Protein AF-A0A9W6DA13-F1 (afdb_monomer_lite)

Foldseek 3Di:
DVLLVVLVVLLVQLVVLLVCLVVVLVVVLVPDPDDCSVLVNVLSVQLSVLSNVLSVVSNVLSVCSVVVVDDPVRSVVVNVVSVVVSVVSNVVSCVVSVD

Radius of gyration: 16.05 Å; chains: 1; bounding box: 41×16×45 Å

Organism: NCBI:txid2886038

Sequence (99 aa):
MIKILFSILIIFLGILIVAISIFSKDTNIDRCWNENKDIYKKYIKYQTLSDVLSGILFVIIGFMYLFNILSGENVGLISTVLVLANRIVELIISNKYKM

pLDDT: mean 85.66, std 11.5, range [51.5, 96.12]

Secondary structure (DSSP, 8-state):
-HHHHHHHHHHHHHHHHHHHHHHHHHHHHTT--SS-HHHHHHHHHHHHHHHHHHHHHHHHHHHHHHTTSS-HHHHHHHHHHHHHHH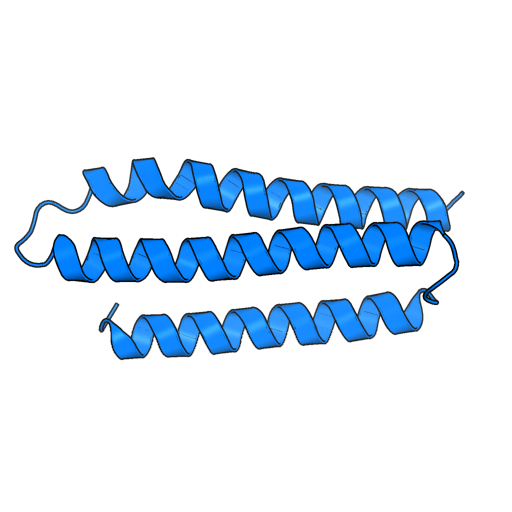HHHHHHHHHHHT-

Structure (mmCIF, N/CA/C/O backbone):
data_AF-A0A9W6DA13-F1
#
_entry.id   AF-A0A9W6DA13-F1
#
loop_
_atom_site.group_PDB
_atom_site.id
_atom_site.type_symbol
_atom_site.label_atom_id
_atom_site.label_alt_id
_atom_site.label_comp_id
_atom_site.label_asym_id
_atom_site.label_entity_id
_atom_site.label_seq_id
_atom_site.pdbx_PDB_ins_code
_atom_site.Cartn_x
_atom_site.Cartn_y
_atom_site.Cartn_z
_atom_site.occupancy
_atom_site.B_iso_or_equiv
_atom_site.auth_seq_id
_atom_site.auth_comp_id
_atom_site.auth_asym_id
_atom_site.auth_atom_id
_atom_site.pdbx_PDB_model_num
ATOM 1 N N . MET A 1 1 ? -11.906 -2.160 23.398 1.00 74.56 1 MET A N 1
ATOM 2 C CA . MET A 1 1 ? -10.519 -2.666 23.248 1.00 74.56 1 MET A CA 1
ATOM 3 C C . MET A 1 1 ? -10.257 -3.283 21.878 1.00 74.56 1 MET A C 1
ATOM 5 O O . MET A 1 1 ? -9.384 -2.778 21.190 1.00 74.56 1 MET A O 1
ATOM 9 N N . ILE A 1 2 ? -11.024 -4.291 21.441 1.00 82.62 2 ILE A N 1
ATOM 10 C CA . ILE A 1 2 ? -10.811 -5.003 20.157 1.00 82.62 2 ILE A CA 1
ATOM 11 C C . ILE A 1 2 ? -10.753 -4.054 18.949 1.00 82.62 2 ILE A C 1
ATOM 13 O O . ILE A 1 2 ? -9.833 -4.131 18.146 1.00 82.62 2 ILE A O 1
ATOM 17 N N . LYS A 1 3 ? -11.682 -3.095 18.874 1.00 82.81 3 LYS A N 1
ATOM 18 C CA . LYS A 1 3 ? -11.726 -2.071 17.820 1.00 82.81 3 LYS A CA 1
ATOM 19 C C . LYS A 1 3 ? -10.418 -1.286 17.670 1.00 82.81 3 LYS A C 1
ATOM 21 O O . LYS A 1 3 ? -9.907 -1.140 16.570 1.00 82.81 3 LYS A O 1
ATOM 26 N N . ILE A 1 4 ? -9.875 -0.807 18.789 1.00 87.44 4 ILE A N 1
ATOM 27 C CA . ILE A 1 4 ? -8.629 -0.031 18.811 1.00 87.44 4 ILE A CA 1
ATOM 28 C C . ILE A 1 4 ? -7.467 -0.908 18.337 1.00 87.44 4 ILE A C 1
ATOM 30 O O . ILE A 1 4 ? -6.655 -0.461 17.536 1.00 87.44 4 ILE A O 1
ATOM 34 N N . LEU A 1 5 ? -7.432 -2.169 18.775 1.00 90.56 5 LEU A N 1
ATOM 35 C CA . LEU A 1 5 ? -6.403 -3.126 18.376 1.00 90.56 5 LEU A CA 1
ATOM 36 C C . LEU A 1 5 ? -6.429 -3.391 16.860 1.00 90.56 5 LEU A C 1
ATOM 38 O O . LEU A 1 5 ? -5.389 -3.329 16.211 1.00 90.56 5 LEU A O 1
ATOM 42 N N . PHE A 1 6 ? -7.619 -3.601 16.286 1.00 88.12 6 PHE A N 1
ATOM 43 C CA . PHE A 1 6 ? -7.799 -3.764 14.840 1.00 88.12 6 PHE A CA 1
ATOM 44 C C . PHE A 1 6 ? -7.420 -2.504 14.055 1.00 88.12 6 PHE A C 1
ATOM 46 O O . PHE A 1 6 ? -6.715 -2.608 13.056 1.00 88.12 6 PHE A O 1
ATOM 53 N N . SER A 1 7 ? -7.825 -1.313 14.512 1.00 90.06 7 SER A N 1
ATOM 54 C CA . SER A 1 7 ? -7.406 -0.047 13.894 1.00 90.06 7 SER A CA 1
ATOM 55 C C . SER A 1 7 ? -5.888 0.100 13.874 1.00 90.06 7 SER A C 1
ATOM 57 O O . SER A 1 7 ? -5.324 0.414 12.831 1.00 90.06 7 SER A O 1
ATOM 59 N N . ILE A 1 8 ? -5.223 -0.144 15.007 1.00 93.00 8 ILE A N 1
ATOM 60 C CA . ILE A 1 8 ? -3.762 -0.047 15.112 1.00 93.00 8 ILE A CA 1
ATOM 61 C C . ILE A 1 8 ? -3.095 -1.045 14.168 1.00 93.00 8 ILE A C 1
ATOM 63 O O . ILE A 1 8 ? -2.148 -0.677 13.480 1.00 93.00 8 ILE A O 1
ATOM 67 N N . LEU A 1 9 ? -3.606 -2.276 14.089 1.00 93.06 9 LEU A N 1
ATOM 68 C CA . LEU A 1 9 ? -3.076 -3.298 13.191 1.00 93.06 9 LEU A CA 1
ATOM 69 C C . LEU A 1 9 ? -3.180 -2.870 11.722 1.00 93.06 9 LEU A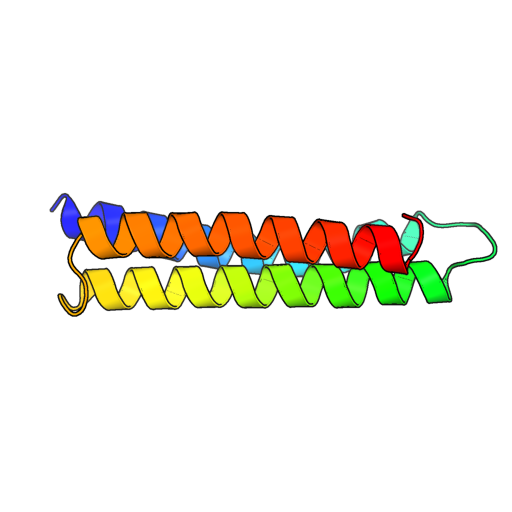 C 1
ATOM 71 O O . LEU A 1 9 ? -2.203 -2.992 10.990 1.00 93.06 9 LEU A O 1
ATOM 75 N N . ILE A 1 10 ? -4.320 -2.316 11.304 1.00 92.50 10 ILE A N 1
ATOM 76 C CA . ILE A 1 10 ? -4.529 -1.820 9.934 1.00 92.50 10 ILE A CA 1
ATOM 77 C C . ILE A 1 10 ? -3.594 -0.645 9.621 1.00 92.50 10 ILE A C 1
ATOM 79 O O . ILE A 1 10 ? -2.956 -0.628 8.569 1.00 92.50 10 ILE A O 1
ATOM 83 N N . ILE A 1 11 ? -3.476 0.316 10.542 1.00 94.62 11 ILE A N 1
ATOM 84 C CA . ILE A 1 11 ? -2.569 1.463 10.391 1.00 94.62 11 ILE A CA 1
ATOM 85 C C . ILE A 1 11 ? -1.124 0.976 10.274 1.00 94.62 11 ILE A C 1
ATOM 87 O O . ILE A 1 11 ? -0.397 1.404 9.379 1.00 94.62 11 ILE A O 1
ATOM 91 N N . PHE A 1 12 ? -0.716 0.056 11.148 1.00 94.56 12 PHE A N 1
ATOM 92 C CA . PHE A 1 12 ? 0.621 -0.519 11.131 1.00 94.56 12 PHE A CA 1
ATOM 93 C C . PHE A 1 12 ? 0.904 -1.247 9.814 1.00 94.56 12 PHE A C 1
ATOM 95 O O . PHE A 1 12 ? 1.966 -1.048 9.230 1.00 94.56 12 PHE A O 1
ATOM 102 N N . LEU A 1 13 ? -0.059 -2.021 9.305 1.00 92.56 13 LEU A N 1
ATOM 103 C CA . LEU A 1 13 ? 0.058 -2.700 8.015 1.00 92.56 13 LEU A CA 1
ATOM 104 C C . LEU A 1 13 ? 0.253 -1.696 6.869 1.00 92.56 13 LEU A C 1
ATOM 106 O O . LEU A 1 13 ? 1.133 -1.881 6.032 1.00 92.56 13 LEU A O 1
ATOM 110 N N . GLY A 1 14 ? -0.520 -0.606 6.862 1.00 92.81 14 GLY A N 1
ATOM 111 C CA . GLY A 1 14 ? -0.387 0.461 5.870 1.00 92.81 14 GLY A CA 1
ATOM 112 C C . GLY A 1 14 ? 0.984 1.143 5.913 1.00 92.81 14 GLY A C 1
ATOM 113 O O . GLY A 1 14 ? 1.622 1.310 4.874 1.00 92.81 14 GLY A O 1
ATOM 114 N N . ILE A 1 15 ? 1.488 1.459 7.111 1.00 94.69 15 ILE A N 1
ATOM 115 C CA . ILE A 1 15 ? 2.837 2.022 7.304 1.00 94.69 15 ILE A CA 1
ATOM 116 C C . ILE A 1 15 ? 3.914 1.045 6.815 1.00 94.69 15 ILE A C 1
ATOM 118 O O . ILE A 1 15 ? 4.858 1.453 6.137 1.00 94.69 15 ILE A O 1
ATOM 122 N N . LEU A 1 16 ? 3.765 -0.243 7.126 1.00 93.69 16 LEU A N 1
ATOM 123 C CA . LEU A 1 16 ? 4.703 -1.286 6.726 1.00 93.69 16 LEU A CA 1
ATOM 124 C C . LEU A 1 16 ? 4.771 -1.433 5.198 1.00 93.69 16 LEU A C 1
ATOM 126 O O . LEU A 1 16 ? 5.869 -1.514 4.650 1.00 93.69 16 LEU A O 1
ATOM 130 N N . ILE A 1 17 ? 3.628 -1.387 4.503 1.00 91.44 17 ILE A N 1
ATOM 131 C CA . ILE A 1 17 ? 3.574 -1.393 3.031 1.00 91.44 17 ILE A CA 1
ATOM 132 C C . ILE A 1 17 ? 4.347 -0.199 2.464 1.00 91.44 17 ILE A C 1
ATOM 134 O O . ILE A 1 17 ? 5.194 -0.383 1.588 1.00 91.44 17 ILE A O 1
ATOM 138 N N . VAL A 1 18 ? 4.115 1.014 2.979 1.00 91.75 18 VAL A N 1
ATOM 139 C CA . VAL A 1 18 ? 4.830 2.218 2.519 1.00 91.75 18 VAL A CA 1
ATOM 140 C C . VAL A 1 18 ? 6.336 2.077 2.743 1.00 91.75 18 VAL A C 1
ATOM 142 O O . VAL A 1 18 ? 7.118 2.331 1.826 1.00 91.75 18 VAL A O 1
ATOM 145 N N . ALA A 1 19 ? 6.750 1.625 3.930 1.00 89.81 19 ALA A N 1
ATOM 146 C CA . ALA A 1 19 ? 8.158 1.441 4.262 1.00 89.81 19 ALA A CA 1
ATOM 147 C C . ALA A 1 19 ? 8.830 0.431 3.318 1.00 89.81 19 ALA A C 1
ATOM 149 O O . ALA A 1 19 ? 9.832 0.758 2.680 1.00 89.81 19 ALA A O 1
ATOM 150 N N . ILE A 1 20 ? 8.256 -0.766 3.160 1.00 88.12 20 ILE A N 1
ATOM 151 C CA . ILE A 1 20 ? 8.804 -1.812 2.282 1.00 88.12 20 ILE A CA 1
ATOM 152 C C . ILE A 1 20 ? 8.877 -1.328 0.832 1.00 88.12 20 ILE A C 1
ATOM 154 O O . ILE A 1 20 ? 9.886 -1.550 0.163 1.00 88.12 20 ILE A O 1
ATOM 158 N N . SER A 1 21 ? 7.852 -0.629 0.347 1.00 86.25 21 SER A N 1
ATOM 159 C CA . SER A 1 21 ? 7.803 -0.130 -1.034 1.00 86.25 21 SER A CA 1
ATOM 160 C C . SER A 1 21 ? 8.928 0.862 -1.332 1.00 86.25 21 SER A C 1
ATOM 162 O O . SER A 1 21 ? 9.510 0.842 -2.416 1.00 86.25 21 SER A O 1
ATOM 164 N N . ILE A 1 22 ? 9.270 1.715 -0.362 1.00 84.81 22 ILE A N 1
ATOM 165 C CA . ILE A 1 22 ? 10.356 2.690 -0.497 1.00 84.81 22 ILE A CA 1
ATOM 166 C C . ILE A 1 22 ? 11.723 1.999 -0.398 1.00 84.81 22 ILE A C 1
ATOM 168 O O . ILE A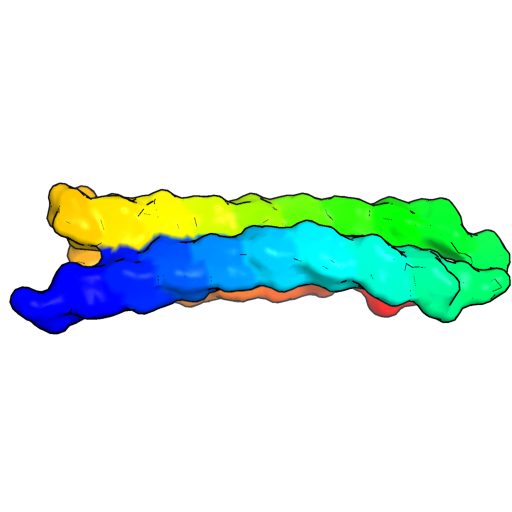 1 22 ? 12.572 2.228 -1.255 1.00 84.81 22 ILE A O 1
ATOM 172 N N . PHE A 1 23 ? 11.934 1.127 0.593 1.00 80.94 23 PHE A N 1
ATOM 173 C CA . PHE A 1 23 ? 13.227 0.455 0.800 1.00 80.94 23 PHE A CA 1
ATOM 174 C C . PHE A 1 23 ? 13.561 -0.590 -0.281 1.00 80.94 23 PHE A C 1
ATOM 176 O O . PHE A 1 23 ? 14.725 -0.777 -0.639 1.00 80.94 23 PHE A O 1
ATOM 183 N N . SER A 1 24 ? 12.556 -1.269 -0.839 1.00 71.69 24 SER A N 1
ATOM 184 C CA . SER A 1 24 ? 12.748 -2.265 -1.908 1.00 71.69 24 SER A CA 1
ATOM 185 C C . SER A 1 24 ? 13.111 -1.649 -3.264 1.00 71.69 24 SER A C 1
ATOM 187 O O . SER A 1 24 ? 13.691 -2.323 -4.117 1.00 71.69 24 SER A O 1
ATOM 189 N N . LYS A 1 25 ? 12.820 -0.359 -3.467 1.00 67.25 25 LYS A N 1
ATOM 190 C CA . LYS A 1 25 ? 13.142 0.365 -4.700 1.00 67.25 25 LYS A CA 1
ATOM 191 C C . LYS A 1 25 ? 14.649 0.441 -4.954 1.00 67.25 25 LYS A C 1
ATOM 193 O O . LYS A 1 25 ? 15.072 0.213 -6.084 1.00 67.25 25 LYS A O 1
ATOM 198 N N . ASP A 1 26 ? 15.443 0.734 -3.927 1.00 59.12 26 ASP A N 1
ATOM 199 C CA . ASP A 1 26 ? 16.890 0.930 -4.086 1.00 59.12 26 ASP A CA 1
ATOM 200 C C . ASP A 1 26 ? 17.625 -0.400 -4.299 1.00 59.12 26 ASP A C 1
ATOM 202 O O . ASP A 1 26 ? 18.483 -0.512 -5.169 1.00 59.12 26 ASP A O 1
ATOM 206 N N . THR A 1 27 ? 17.212 -1.459 -3.601 1.00 59.62 27 THR A N 1
ATOM 207 C CA . THR A 1 27 ? 17.867 -2.776 -3.699 1.00 59.62 27 THR A CA 1
ATOM 208 C C . THR A 1 27 ? 17.623 -3.495 -5.028 1.00 59.62 27 THR A C 1
ATOM 210 O O . THR A 1 27 ? 18.485 -4.246 -5.491 1.00 59.62 27 THR A O 1
ATOM 213 N N . ASN A 1 28 ? 16.470 -3.276 -5.665 1.00 58.31 28 ASN A N 1
ATOM 214 C CA . ASN A 1 28 ? 16.117 -3.960 -6.909 1.00 58.31 28 ASN A CA 1
ATOM 215 C C . ASN A 1 28 ? 16.730 -3.312 -8.157 1.00 58.31 28 ASN A C 1
ATOM 217 O O . ASN A 1 28 ? 17.007 -4.032 -9.116 1.00 58.31 28 ASN A O 1
ATOM 221 N N . ILE A 1 29 ? 16.968 -1.995 -8.158 1.00 58.91 29 ILE A N 1
ATOM 222 C CA . ILE A 1 29 ? 17.547 -1.269 -9.305 1.00 58.91 29 ILE A CA 1
ATOM 223 C C . ILE A 1 29 ? 19.021 -1.644 -9.520 1.00 58.91 29 ILE A C 1
ATOM 225 O O . ILE A 1 29 ? 19.451 -1.774 -10.668 1.00 58.91 29 ILE A O 1
ATOM 229 N N . ASP A 1 30 ? 19.771 -1.875 -8.442 1.00 56.47 30 ASP A N 1
ATOM 230 C CA . ASP A 1 30 ? 21.209 -2.167 -8.511 1.00 56.47 30 ASP A CA 1
ATOM 231 C C . ASP A 1 30 ? 21.527 -3.592 -8.989 1.00 56.47 30 ASP A C 1
ATOM 233 O O . ASP A 1 30 ? 22.618 -3.850 -9.494 1.00 56.47 30 ASP A O 1
ATOM 237 N N . ARG A 1 31 ? 20.563 -4.520 -8.907 1.00 56.84 31 ARG A N 1
ATOM 238 C CA . ARG A 1 31 ? 20.727 -5.909 -9.375 1.00 56.84 31 ARG A CA 1
ATOM 239 C C . ARG A 1 31 ? 20.499 -6.103 -10.878 1.00 56.84 31 ARG A C 1
ATOM 241 O O . ARG A 1 31 ? 20.808 -7.172 -11.400 1.00 56.84 31 ARG A O 1
ATOM 248 N N . CYS A 1 32 ? 19.969 -5.109 -11.590 1.00 56.38 32 CYS A N 1
ATOM 249 C CA . CYS A 1 32 ? 19.617 -5.249 -13.003 1.00 56.38 32 CYS A CA 1
ATOM 250 C C . CYS A 1 32 ? 20.779 -4.783 -13.905 1.00 56.38 32 CYS A C 1
ATOM 252 O O . CYS A 1 32 ? 20.906 -3.596 -14.207 1.00 56.38 32 CYS A O 1
ATOM 254 N N . TRP A 1 33 ? 21.644 -5.722 -14.315 1.00 51.50 33 TRP A N 1
ATOM 255 C CA . TRP A 1 33 ? 22.890 -5.451 -15.061 1.00 51.50 33 TRP A CA 1
ATOM 256 C C . TRP A 1 33 ? 22.698 -5.270 -16.589 1.00 51.50 33 TRP A C 1
ATOM 258 O O . TRP A 1 33 ? 23.609 -4.797 -17.253 1.00 51.50 33 TRP A O 1
ATOM 268 N N . ASN A 1 34 ? 21.532 -5.575 -17.178 1.00 54.62 34 ASN A N 1
ATOM 269 C CA . ASN A 1 34 ? 21.367 -5.623 -18.647 1.00 54.62 34 ASN A CA 1
ATOM 270 C C . ASN A 1 34 ? 20.428 -4.562 -19.259 1.00 54.62 34 ASN A C 1
ATOM 272 O O . ASN A 1 34 ? 19.567 -4.006 -18.578 1.00 54.62 34 ASN A O 1
ATOM 276 N N . GLU A 1 35 ? 20.631 -4.337 -20.567 1.00 56.41 35 GLU A N 1
ATOM 277 C CA . GLU A 1 35 ? 20.183 -3.320 -21.555 1.00 56.41 35 GLU A CA 1
ATOM 278 C C . GLU A 1 35 ? 18.823 -2.593 -21.403 1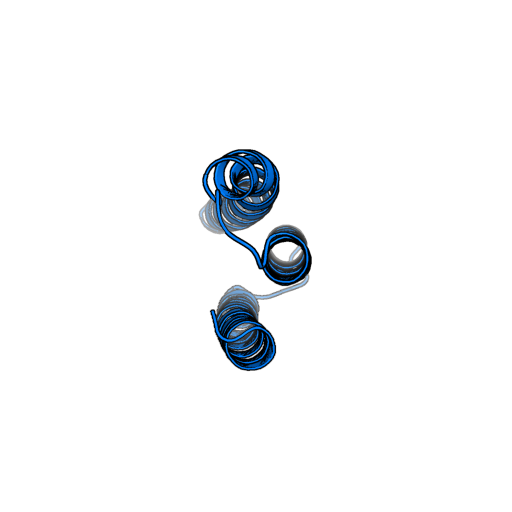.00 56.41 35 GLU A C 1
ATOM 280 O O . GLU A 1 35 ? 18.588 -1.614 -22.104 1.00 56.41 35 GLU A O 1
ATOM 285 N N . ASN A 1 36 ? 17.942 -2.963 -20.471 1.00 67.31 36 ASN A N 1
ATOM 286 C CA . ASN A 1 36 ? 16.612 -2.362 -20.277 1.00 67.31 36 ASN A CA 1
ATOM 287 C C . ASN A 1 36 ? 16.441 -1.639 -18.930 1.00 67.31 36 ASN A C 1
ATOM 289 O O . ASN A 1 36 ? 15.339 -1.567 -18.374 1.00 67.31 36 ASN A O 1
ATOM 293 N N . LYS A 1 37 ? 17.527 -1.060 -18.406 1.00 75.50 37 LYS A N 1
ATOM 294 C CA . LYS A 1 37 ? 17.548 -0.358 -17.111 1.00 75.50 37 LYS A CA 1
ATOM 295 C C . LYS A 1 37 ? 16.488 0.747 -17.007 1.00 75.50 37 LYS A C 1
ATOM 297 O O . LYS A 1 37 ? 15.874 0.902 -15.955 1.00 75.50 37 LYS A O 1
ATOM 302 N N . ASP A 1 38 ? 16.203 1.462 -18.096 1.00 80.06 38 ASP A N 1
ATOM 303 C CA . ASP A 1 38 ? 15.190 2.527 -18.112 1.00 80.06 38 ASP A CA 1
ATOM 304 C C . ASP A 1 38 ? 13.749 2.007 -18.047 1.00 80.06 38 ASP A C 1
ATOM 306 O O . ASP A 1 38 ? 12.903 2.596 -17.366 1.00 80.06 38 ASP A O 1
ATOM 310 N N . ILE A 1 39 ? 13.457 0.898 -18.731 1.00 80.56 39 ILE A N 1
ATOM 311 C CA . ILE A 1 39 ? 12.138 0.245 -18.713 1.00 80.56 39 ILE A CA 1
ATOM 312 C C . ILE A 1 39 ? 11.886 -0.334 -17.320 1.00 80.56 39 ILE A C 1
ATOM 314 O O . ILE A 1 39 ? 10.837 -0.079 -16.728 1.00 80.56 39 ILE A O 1
ATOM 318 N N . TYR A 1 40 ? 12.881 -1.014 -16.754 1.00 81.25 40 TYR A N 1
ATOM 319 C CA . TYR A 1 40 ? 12.808 -1.577 -15.411 1.00 81.25 40 TYR A CA 1
ATOM 320 C C . TYR A 1 40 ? 12.700 -0.500 -14.321 1.00 81.25 40 TYR A C 1
ATOM 322 O O . TYR A 1 40 ? 11.877 -0.604 -13.414 1.00 81.25 40 TYR A O 1
ATOM 330 N N . LYS A 1 41 ? 13.443 0.607 -14.443 1.00 82.75 41 LYS A N 1
ATOM 331 C CA . LYS A 1 41 ? 13.325 1.751 -13.526 1.00 82.75 41 LYS A CA 1
ATOM 332 C C . LYS A 1 41 ? 11.933 2.381 -13.578 1.00 82.75 41 LYS A C 1
ATOM 334 O O . LYS A 1 41 ? 11.414 2.791 -12.540 1.00 82.75 41 LYS A O 1
ATOM 339 N N . LYS A 1 42 ? 11.317 2.460 -14.765 1.00 85.50 42 LYS A N 1
ATOM 340 C CA . LYS A 1 42 ? 9.920 2.898 -14.909 1.00 85.50 42 LYS A CA 1
ATOM 341 C C . LYS A 1 42 ? 8.963 1.898 -14.260 1.00 85.50 42 LYS A C 1
ATOM 343 O O . LYS A 1 42 ? 8.133 2.340 -13.474 1.00 85.50 42 LYS A O 1
ATOM 348 N N . TYR A 1 43 ? 9.114 0.600 -14.527 1.00 86.62 43 TYR A N 1
ATOM 349 C CA . TYR A 1 43 ? 8.324 -0.466 -13.900 1.00 86.62 43 TYR A CA 1
ATOM 350 C C . TYR A 1 43 ? 8.338 -0.355 -12.370 1.00 86.62 43 TYR A C 1
ATOM 352 O O . TYR A 1 43 ? 7.286 -0.136 -11.772 1.00 86.62 43 TYR A O 1
ATOM 360 N N . ILE A 1 44 ? 9.528 -0.371 -11.754 1.00 85.75 44 ILE A N 1
ATOM 361 C CA . ILE A 1 44 ? 9.680 -0.239 -10.298 1.00 85.75 44 ILE A CA 1
ATOM 362 C C . ILE A 1 44 ? 9.046 1.062 -9.817 1.00 85.75 44 ILE A C 1
ATOM 364 O O . ILE A 1 44 ? 8.296 1.053 -8.852 1.00 85.75 44 ILE A O 1
ATOM 368 N N . LYS A 1 45 ? 9.293 2.193 -10.492 1.00 88.19 45 LYS A N 1
ATOM 369 C CA . LYS A 1 45 ? 8.726 3.481 -10.073 1.00 88.19 45 LYS A CA 1
ATOM 370 C C . LYS A 1 45 ? 7.196 3.451 -10.020 1.00 88.19 45 LYS A C 1
ATOM 372 O O . LYS A 1 45 ? 6.633 3.975 -9.062 1.00 88.19 45 LYS A O 1
ATOM 377 N N . TYR A 1 46 ? 6.534 2.896 -11.035 1.00 89.31 46 TYR A N 1
ATOM 378 C CA . TYR A 1 46 ? 5.071 2.822 -11.064 1.00 89.31 46 TYR A CA 1
ATOM 379 C C . TYR A 1 46 ? 4.527 1.805 -10.062 1.00 89.31 46 TYR A C 1
ATOM 381 O O . TYR A 1 46 ? 3.536 2.106 -9.400 1.00 89.31 46 TYR A O 1
ATOM 389 N N . GLN A 1 47 ? 5.198 0.663 -9.900 1.00 88.44 47 GLN A N 1
ATOM 390 C CA . GLN A 1 47 ? 4.819 -0.346 -8.915 1.00 88.44 47 GLN A CA 1
ATOM 391 C C . GLN A 1 47 ? 4.939 0.207 -7.489 1.00 88.44 47 GLN A C 1
ATOM 393 O O . GLN A 1 47 ? 3.956 0.239 -6.758 1.00 88.44 47 GLN A O 1
ATOM 398 N N . THR A 1 48 ? 6.095 0.782 -7.140 1.00 90.12 48 THR A N 1
ATOM 399 C CA . THR A 1 48 ? 6.314 1.453 -5.851 1.00 90.12 48 THR A CA 1
ATOM 400 C C . THR A 1 48 ? 5.282 2.551 -5.608 1.00 90.12 48 THR A C 1
ATOM 402 O O . THR A 1 48 ? 4.802 2.695 -4.490 1.00 90.12 48 THR A O 1
ATOM 405 N N . LEU A 1 49 ? 4.928 3.341 -6.628 1.00 91.00 49 LEU A N 1
ATOM 406 C CA . LEU A 1 49 ? 3.907 4.379 -6.477 1.00 91.00 49 LEU A CA 1
ATOM 407 C C . LEU A 1 49 ? 2.533 3.778 -6.146 1.00 91.00 49 LEU A C 1
ATOM 409 O O . LEU A 1 49 ? 1.852 4.304 -5.268 1.00 91.00 49 LEU A O 1
ATOM 413 N N . SER A 1 50 ? 2.145 2.691 -6.820 1.00 91.25 50 SER A N 1
ATOM 414 C CA . SER A 1 50 ? 0.901 1.966 -6.534 1.00 91.25 50 SER A CA 1
ATOM 415 C C . SER A 1 50 ? 0.883 1.440 -5.101 1.00 91.25 50 SER A C 1
ATOM 417 O O . SER A 1 50 ? -0.066 1.694 -4.359 1.00 91.25 50 SER A O 1
ATOM 419 N N . ASP A 1 51 ? 1.963 0.785 -4.680 1.00 91.38 51 ASP A N 1
ATOM 420 C CA . ASP A 1 51 ? 2.051 0.187 -3.351 1.00 91.38 51 ASP A CA 1
ATOM 421 C C . ASP A 1 51 ? 2.064 1.256 -2.246 1.00 91.38 51 ASP A C 1
ATOM 423 O O . ASP A 1 51 ? 1.375 1.112 -1.235 1.00 91.38 51 ASP A O 1
ATOM 427 N N . VAL A 1 52 ? 2.748 2.387 -2.458 1.00 92.81 52 VAL A N 1
ATOM 428 C CA . VAL A 1 52 ? 2.715 3.532 -1.531 1.00 92.81 52 VAL A CA 1
ATOM 429 C C . VAL A 1 52 ? 1.305 4.112 -1.416 1.00 92.81 52 VAL A C 1
ATOM 431 O O . VAL A 1 52 ? 0.845 4.366 -0.302 1.00 92.81 52 VAL A O 1
ATOM 434 N N . LEU A 1 53 ? 0.597 4.303 -2.533 1.00 93.62 53 LEU A N 1
ATOM 435 C CA . LEU A 1 53 ? -0.788 4.785 -2.513 1.00 93.62 53 LEU A CA 1
ATOM 436 C C . LEU A 1 53 ? -1.708 3.811 -1.767 1.00 93.62 53 LEU A C 1
ATOM 438 O O . LEU A 1 53 ? -2.503 4.240 -0.932 1.00 93.62 53 LEU A O 1
ATOM 442 N N . SER A 1 54 ? -1.559 2.510 -2.016 1.00 93.38 54 SER A N 1
ATOM 443 C CA . SER A 1 54 ? -2.292 1.454 -1.314 1.00 93.38 54 SER A CA 1
ATOM 444 C C . SER A 1 54 ? -2.025 1.487 0.197 1.00 93.38 54 SER A C 1
ATOM 446 O O . SER A 1 54 ? -2.959 1.518 1.001 1.00 93.38 54 SER A O 1
ATOM 448 N N . GLY A 1 55 ? -0.757 1.591 0.604 1.00 94.25 55 GLY A N 1
ATOM 449 C CA . GLY A 1 55 ? -0.370 1.698 2.011 1.00 94.25 55 GLY A CA 1
ATOM 450 C C . GLY A 1 55 ? -0.946 2.940 2.702 1.00 94.25 55 GLY A C 1
ATOM 451 O O . GLY A 1 55 ? -1.480 2.837 3.808 1.00 94.25 55 GLY A O 1
ATOM 452 N N . ILE A 1 56 ? -0.931 4.101 2.036 1.00 95.00 56 ILE A N 1
ATOM 453 C CA . ILE A 1 56 ? -1.560 5.332 2.547 1.00 95.00 56 ILE A CA 1
ATOM 454 C C . ILE A 1 56 ? -3.071 5.142 2.724 1.00 95.00 56 ILE A C 1
ATOM 456 O O . ILE A 1 56 ? -3.625 5.540 3.750 1.00 95.00 56 ILE A O 1
ATOM 460 N N . LEU A 1 57 ? -3.745 4.509 1.763 1.00 95.62 57 LEU A N 1
ATOM 461 C CA . LEU A 1 57 ? -5.182 4.248 1.857 1.00 95.62 57 LEU A CA 1
ATOM 462 C C . LEU A 1 57 ? -5.511 3.316 3.028 1.00 95.62 57 LEU A C 1
ATOM 464 O O . LEU A 1 57 ? -6.466 3.584 3.756 1.00 95.62 57 LEU A O 1
ATOM 468 N N . PHE A 1 58 ? -4.691 2.297 3.289 1.00 94.38 58 PHE A N 1
ATOM 469 C CA . PHE A 1 58 ? -4.824 1.462 4.486 1.00 94.38 58 PHE A CA 1
ATOM 470 C C . PHE A 1 58 ? -4.705 2.268 5.784 1.00 94.38 58 PHE A C 1
ATOM 472 O O . PHE A 1 58 ? -5.520 2.091 6.691 1.00 94.38 58 PHE A O 1
ATOM 479 N N . VAL A 1 59 ? -3.749 3.198 5.867 1.00 96.12 59 VAL A N 1
ATOM 480 C CA . VAL A 1 59 ? -3.617 4.095 7.027 1.00 96.12 59 VAL A CA 1
ATOM 481 C C . VAL A 1 59 ? -4.881 4.941 7.213 1.00 96.12 59 VAL A C 1
ATOM 483 O O . VAL A 1 59 ? -5.412 5.012 8.324 1.00 96.12 59 VAL A O 1
ATOM 486 N N . ILE A 1 60 ? -5.406 5.531 6.135 1.00 95.50 60 ILE A N 1
ATOM 487 C CA . ILE A 1 60 ? -6.639 6.333 6.169 1.00 95.50 60 ILE A CA 1
ATOM 488 C C . ILE A 1 60 ? -7.824 5.486 6.645 1.00 95.50 60 ILE A C 1
ATOM 490 O O . ILE A 1 60 ? -8.547 5.906 7.548 1.00 95.50 60 ILE A O 1
ATOM 494 N N . ILE A 1 61 ? -7.997 4.276 6.108 1.00 94.69 61 ILE A N 1
ATOM 495 C CA . ILE A 1 61 ? -9.063 3.347 6.514 1.00 94.69 61 ILE A CA 1
ATOM 496 C C . ILE A 1 61 ? -8.949 3.012 8.006 1.00 94.69 61 ILE A C 1
ATOM 498 O O . ILE A 1 61 ? -9.951 3.027 8.726 1.00 94.69 61 ILE A O 1
ATOM 502 N N . GLY A 1 62 ? -7.734 2.756 8.492 1.00 92.75 62 GLY A N 1
ATOM 503 C CA . GLY A 1 62 ? -7.477 2.476 9.901 1.00 92.75 62 GLY A CA 1
ATOM 504 C C . GLY A 1 62 ? -7.867 3.638 10.821 1.00 92.75 62 GLY A C 1
ATOM 505 O O . GLY A 1 62 ? -8.512 3.410 11.852 1.00 92.75 62 GLY A O 1
ATOM 506 N N . PHE A 1 63 ? -7.569 4.881 10.423 1.00 94.31 63 PHE A N 1
ATOM 507 C CA . PHE A 1 63 ? -8.028 6.085 11.128 1.00 94.31 63 PHE A CA 1
ATOM 508 C C . PHE A 1 63 ? -9.546 6.261 11.057 1.00 94.31 63 PHE A C 1
ATOM 510 O O . PHE A 1 63 ? -10.176 6.519 12.082 1.00 94.31 63 PHE A O 1
ATOM 517 N N . MET A 1 64 ? -10.163 6.075 9.889 1.00 93.88 64 MET A N 1
ATOM 518 C CA . MET A 1 64 ? -11.619 6.164 9.735 1.00 93.88 64 MET A CA 1
ATOM 519 C C . MET A 1 64 ? -12.345 5.146 10.620 1.00 93.88 64 MET A C 1
ATOM 521 O O . MET A 1 64 ? -13.352 5.480 11.249 1.00 93.88 64 MET A O 1
ATOM 525 N N . TYR A 1 65 ? -11.814 3.925 10.733 1.00 93.00 65 TYR A N 1
ATOM 526 C CA . TYR A 1 65 ? -12.322 2.934 11.677 1.00 93.00 65 TYR A CA 1
ATOM 527 C C . TYR A 1 65 ? -12.141 3.407 13.121 1.00 93.00 65 TYR A C 1
ATOM 529 O O . TYR A 1 65 ? -13.081 3.343 13.914 1.00 93.00 65 TYR A O 1
ATOM 537 N N . LEU A 1 66 ? -10.967 3.944 13.467 1.00 92.56 66 LEU A N 1
ATOM 538 C CA . LEU A 1 66 ? -10.654 4.419 14.818 1.00 92.56 66 LEU A CA 1
ATOM 539 C C . LEU A 1 66 ? -11.635 5.513 15.270 1.00 92.56 66 LEU A C 1
ATOM 541 O O . LEU A 1 66 ? -12.208 5.394 16.355 1.00 92.56 66 LEU A O 1
ATOM 545 N N . PHE A 1 67 ? -11.932 6.479 14.397 1.00 93.06 67 PHE A N 1
ATOM 546 C CA . PHE A 1 67 ? -12.855 7.596 14.637 1.00 93.06 67 PHE A CA 1
ATOM 547 C C . PHE A 1 67 ? -14.350 7.266 14.459 1.00 93.06 67 PHE A C 1
ATOM 549 O O . PHE A 1 67 ? -15.168 8.179 14.458 1.00 93.06 67 PHE A O 1
ATOM 556 N N . ASN A 1 68 ? -14.733 5.986 14.338 1.00 89.06 68 ASN A N 1
ATOM 557 C CA . ASN A 1 68 ? -16.131 5.550 14.127 1.00 89.06 68 ASN A CA 1
ATOM 558 C C . ASN A 1 68 ? -16.777 6.090 12.834 1.00 89.06 68 ASN A C 1
ATOM 560 O O . ASN A 1 68 ? -17.998 6.088 12.714 1.00 89.06 68 ASN A O 1
ATOM 564 N N . ILE A 1 69 ? -15.982 6.520 11.852 1.00 92.69 69 ILE A N 1
ATOM 565 C CA . ILE A 1 69 ? -16.498 6.960 10.548 1.00 92.69 69 ILE A CA 1
ATOM 566 C C . ILE A 1 69 ? -16.937 5.742 9.723 1.00 92.69 69 ILE A C 1
ATOM 568 O O . ILE A 1 69 ? -17.932 5.797 9.006 1.00 92.69 69 ILE A O 1
ATOM 572 N N . LEU A 1 70 ? -16.207 4.626 9.840 1.00 91.25 70 LEU A N 1
ATOM 573 C CA . LEU A 1 70 ? -16.528 3.358 9.181 1.00 91.25 70 LEU A CA 1
ATOM 574 C C . LEU A 1 70 ? -16.834 2.257 10.200 1.00 91.25 70 LEU A C 1
ATOM 576 O O . LEU A 1 70 ? -16.191 2.167 11.248 1.00 91.25 70 LEU A O 1
ATOM 580 N N . SER A 1 71 ? -17.787 1.386 9.858 1.00 91.88 71 SER A N 1
ATOM 581 C CA . SER A 1 71 ? -18.011 0.118 10.558 1.00 91.88 71 SER A CA 1
ATOM 582 C C . SER A 1 71 ? -16.908 -0.891 10.216 1.00 91.88 71 SER A C 1
ATOM 584 O O . SER A 1 71 ? -16.221 -0.763 9.201 1.00 91.88 71 SER A O 1
ATOM 586 N N . GLY A 1 72 ? -16.743 -1.925 11.048 1.00 88.12 72 GLY A N 1
ATOM 587 C CA . GLY A 1 72 ? -15.762 -2.986 10.785 1.00 88.12 72 GLY A CA 1
ATOM 588 C C . GLY A 1 72 ? -16.033 -3.742 9.478 1.00 88.12 72 GLY A C 1
ATOM 589 O O . GLY A 1 72 ? -15.098 -4.089 8.763 1.00 88.12 72 GLY A O 1
ATOM 590 N N . GLU A 1 73 ? -17.307 -3.925 9.126 1.00 91.56 73 GLU A N 1
ATOM 591 C CA . GLU A 1 73 ? -17.729 -4.543 7.863 1.00 91.56 73 GLU A CA 1
ATOM 592 C C . GLU A 1 73 ? -17.295 -3.705 6.656 1.00 91.56 73 GLU A C 1
ATOM 594 O O . GLU A 1 73 ? -16.682 -4.225 5.722 1.00 91.56 73 GLU A O 1
ATOM 599 N N . ASN A 1 74 ? -17.521 -2.388 6.711 1.00 91.94 74 ASN A N 1
ATOM 600 C CA . ASN A 1 74 ? -17.113 -1.474 5.645 1.00 91.94 74 ASN A CA 1
ATOM 601 C C . ASN A 1 74 ? -15.591 -1.451 5.488 1.00 91.94 74 ASN A C 1
ATOM 603 O O . ASN A 1 74 ? -15.084 -1.441 4.371 1.00 91.94 74 ASN A O 1
ATOM 607 N N . VAL A 1 75 ? -14.855 -1.483 6.599 1.00 92.44 75 VAL A N 1
ATOM 608 C CA . VAL A 1 75 ? -13.389 -1.570 6.594 1.00 92.44 75 VAL A CA 1
ATOM 609 C C . VAL A 1 75 ? -12.919 -2.843 5.899 1.00 92.44 75 VAL A C 1
ATOM 611 O O . VAL A 1 75 ? -12.024 -2.768 5.058 1.00 92.44 75 VAL A O 1
ATOM 614 N N . GLY A 1 76 ? -13.530 -3.991 6.203 1.00 91.12 76 GLY A N 1
ATOM 615 C CA . GLY A 1 76 ? -13.210 -5.265 5.558 1.00 91.12 76 GLY A CA 1
ATOM 616 C C . GLY A 1 76 ? -13.476 -5.242 4.051 1.00 91.12 76 GLY A C 1
ATOM 617 O O . GLY A 1 76 ? -12.599 -5.612 3.266 1.00 91.12 76 GLY A O 1
ATOM 618 N N . LEU A 1 77 ? -14.644 -4.744 3.633 1.00 94.06 77 LEU A N 1
ATOM 619 C CA . LEU A 1 77 ? -15.004 -4.621 2.216 1.00 94.06 77 LEU A CA 1
ATOM 620 C C . LEU A 1 77 ? -14.056 -3.685 1.465 1.00 94.06 77 LEU A C 1
ATOM 622 O O . LEU A 1 77 ? -13.486 -4.083 0.450 1.00 94.06 77 LEU A O 1
ATOM 626 N N . ILE A 1 78 ? -13.836 -2.473 1.983 1.00 94.19 78 ILE A N 1
ATOM 627 C CA . ILE A 1 78 ? -12.958 -1.484 1.344 1.00 94.19 78 ILE A CA 1
ATOM 628 C C . ILE A 1 78 ? -11.534 -2.036 1.251 1.00 94.19 78 ILE A C 1
ATOM 630 O O . ILE A 1 78 ? -10.933 -1.961 0.185 1.00 94.19 78 ILE A O 1
ATOM 634 N N . SER A 1 79 ? -11.018 -2.651 2.318 1.00 91.75 79 SER A N 1
ATOM 635 C CA . SER A 1 79 ? -9.680 -3.259 2.318 1.00 91.75 79 SER A CA 1
ATOM 636 C C . SER A 1 79 ? -9.551 -4.365 1.268 1.00 91.75 79 SER A C 1
ATOM 638 O O . SER A 1 79 ? -8.549 -4.435 0.563 1.00 91.75 79 SER A O 1
ATOM 640 N N . THR A 1 80 ? -10.578 -5.203 1.115 1.00 93.69 80 THR A N 1
ATOM 641 C CA . THR A 1 80 ? -10.590 -6.287 0.119 1.00 93.69 80 THR A CA 1
ATOM 642 C C . THR A 1 80 ? -10.583 -5.733 -1.304 1.00 93.69 80 THR A C 1
ATOM 644 O O . THR A 1 80 ? -9.788 -6.169 -2.138 1.00 93.69 80 THR A O 1
ATOM 647 N N . VAL A 1 81 ? -1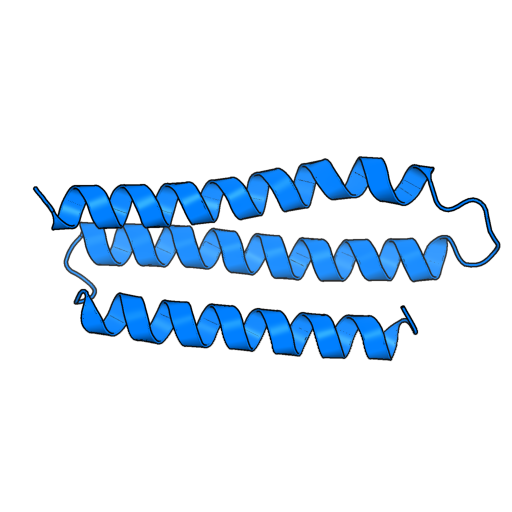1.427 -4.733 -1.576 1.00 94.38 81 VAL A N 1
ATOM 648 C CA . VAL A 1 81 ? -11.459 -4.041 -2.873 1.00 94.38 81 VAL A CA 1
ATOM 649 C C . VAL A 1 81 ? -10.114 -3.379 -3.159 1.00 94.38 81 VAL A C 1
ATOM 651 O O . VAL A 1 81 ? -9.626 -3.459 -4.283 1.00 94.38 81 VAL A O 1
ATOM 654 N N . LEU A 1 82 ? -9.482 -2.786 -2.145 1.00 93.56 82 LEU A N 1
ATOM 655 C CA . LEU A 1 82 ? -8.177 -2.146 -2.269 1.00 93.56 82 LEU A CA 1
ATOM 656 C C . LEU A 1 82 ? -7.082 -3.140 -2.673 1.00 93.56 82 LEU A C 1
ATOM 658 O O . LEU A 1 82 ? -6.299 -2.864 -3.580 1.00 93.56 82 LEU A O 1
ATOM 662 N N . VAL A 1 83 ? -7.055 -4.315 -2.040 1.00 92.06 83 VAL A N 1
ATOM 663 C CA . VAL A 1 83 ? -6.103 -5.391 -2.360 1.00 92.06 83 VAL A CA 1
ATOM 664 C C . VAL A 1 83 ? -6.310 -5.896 -3.787 1.00 92.06 83 VAL A C 1
ATOM 666 O O . VAL A 1 83 ? -5.342 -6.028 -4.538 1.00 92.06 83 VAL A O 1
ATOM 669 N N . LEU A 1 84 ? -7.562 -6.133 -4.188 1.00 93.38 84 LEU A N 1
ATOM 670 C CA . LEU A 1 84 ? -7.890 -6.553 -5.553 1.00 93.38 84 LEU A CA 1
ATOM 671 C C . LEU A 1 84 ? -7.487 -5.493 -6.582 1.00 93.38 84 LEU A C 1
ATOM 673 O O . LEU A 1 84 ? -6.868 -5.824 -7.591 1.00 93.38 84 LEU A O 1
ATOM 677 N N . ALA A 1 85 ? -7.784 -4.222 -6.310 1.00 91.50 85 ALA A N 1
ATOM 678 C CA . ALA A 1 85 ? -7.394 -3.113 -7.169 1.00 91.50 85 ALA A CA 1
ATOM 679 C C . ALA A 1 85 ? -5.870 -3.026 -7.307 1.00 91.50 85 ALA A C 1
ATOM 681 O O . ALA A 1 85 ? -5.378 -2.918 -8.429 1.00 91.50 85 ALA A O 1
ATOM 682 N N . ASN A 1 86 ? -5.115 -3.155 -6.209 1.00 90.94 86 ASN A N 1
ATOM 683 C CA . ASN A 1 86 ? -3.652 -3.143 -6.271 1.00 90.94 86 ASN A CA 1
ATOM 684 C C . ASN A 1 86 ? -3.121 -4.299 -7.131 1.00 90.94 86 ASN A C 1
ATOM 686 O O . ASN A 1 86 ? -2.230 -4.095 -7.951 1.00 90.94 86 ASN A O 1
ATOM 690 N N . ARG A 1 87 ? -3.720 -5.493 -7.025 1.00 91.38 87 ARG A N 1
ATOM 691 C CA . ARG A 1 87 ? -3.328 -6.651 -7.840 1.00 91.38 87 ARG A CA 1
ATOM 692 C C . ARG A 1 87 ? -3.629 -6.457 -9.327 1.00 91.38 87 ARG A C 1
ATOM 694 O O . ARG A 1 87 ? -2.833 -6.856 -10.173 1.00 91.38 87 ARG A O 1
ATOM 701 N N . ILE A 1 88 ? -4.756 -5.827 -9.657 1.00 92.75 88 ILE A N 1
ATOM 702 C CA . ILE A 1 88 ? -5.098 -5.465 -11.041 1.00 92.75 88 ILE A CA 1
ATOM 703 C C . ILE A 1 88 ? -4.092 -4.445 -11.584 1.00 92.75 88 ILE A C 1
ATOM 705 O O . ILE A 1 88 ? -3.621 -4.591 -12.712 1.00 92.75 88 ILE A O 1
ATOM 709 N N . VAL A 1 89 ? -3.732 -3.434 -10.790 1.00 90.25 89 VAL A N 1
ATOM 710 C CA . VAL A 1 89 ? -2.741 -2.424 -11.184 1.00 90.25 89 VAL A CA 1
ATOM 711 C C . VAL A 1 89 ? -1.371 -3.062 -11.419 1.00 90.25 89 VAL A C 1
ATOM 713 O O . VAL A 1 89 ? -0.764 -2.804 -12.456 1.00 90.25 89 VAL A O 1
ATOM 716 N N . GLU A 1 90 ? -0.924 -3.950 -10.532 1.00 88.94 90 GLU A N 1
ATOM 717 C CA . GLU A 1 90 ? 0.322 -4.713 -10.689 1.00 88.94 90 GLU A CA 1
ATOM 718 C C . GLU A 1 90 ? 0.335 -5.517 -12.000 1.00 88.94 90 GLU A C 1
ATOM 720 O O . GLU A 1 90 ? 1.289 -5.421 -12.773 1.00 88.94 90 GLU A O 1
ATOM 725 N N . LEU A 1 91 ? -0.753 -6.230 -12.320 1.00 89.88 91 LEU A N 1
ATOM 726 C CA . LEU A 1 91 ? -0.890 -6.971 -13.582 1.00 89.88 91 LEU A CA 1
ATOM 727 C C . LEU A 1 91 ? -0.815 -6.055 -14.813 1.00 89.88 91 LEU A C 1
ATOM 729 O O . LEU A 1 91 ? -0.175 -6.398 -15.809 1.00 89.88 91 LEU A O 1
ATOM 733 N N . ILE A 1 92 ? -1.451 -4.882 -14.762 1.00 90.62 92 ILE A N 1
ATOM 734 C CA . ILE A 1 92 ? -1.401 -3.898 -15.854 1.00 90.62 92 ILE A CA 1
ATOM 735 C C . ILE A 1 92 ? 0.026 -3.362 -16.029 1.00 90.62 92 ILE A C 1
ATOM 737 O O . ILE A 1 92 ? 0.495 -3.220 -17.162 1.00 90.62 92 ILE A O 1
ATOM 741 N N . ILE A 1 93 ? 0.724 -3.066 -14.930 1.00 85.88 93 ILE A N 1
ATOM 742 C CA . ILE A 1 93 ? 2.097 -2.552 -14.951 1.00 85.88 93 ILE A CA 1
ATOM 743 C C . ILE A 1 93 ? 3.061 -3.623 -15.489 1.00 85.88 93 ILE A C 1
ATOM 745 O O . ILE A 1 93 ? 3.833 -3.319 -16.401 1.00 85.88 93 ILE A O 1
ATOM 749 N N . SER A 1 94 ? 2.987 -4.866 -15.003 1.00 86.31 94 SER A N 1
ATOM 750 C CA . SER A 1 94 ? 3.795 -6.000 -15.490 1.00 86.31 94 SER A CA 1
ATOM 751 C C . SER A 1 94 ? 3.596 -6.223 -16.991 1.00 86.31 94 SER A C 1
ATOM 753 O O . SER A 1 94 ? 4.564 -6.159 -17.754 1.00 86.31 94 SER A O 1
ATOM 755 N N . ASN A 1 95 ? 2.345 -6.309 -17.457 1.00 87.12 95 ASN A N 1
ATOM 756 C CA . ASN A 1 95 ? 2.045 -6.463 -18.883 1.00 87.12 95 ASN A CA 1
ATOM 757 C C . ASN A 1 95 ? 2.571 -5.297 -19.734 1.00 87.12 95 ASN A C 1
ATOM 759 O O . ASN A 1 95 ? 3.082 -5.512 -20.835 1.00 87.12 95 ASN A O 1
ATOM 763 N N . LYS A 1 96 ? 2.479 -4.054 -19.240 1.00 86.31 96 LYS A N 1
ATOM 764 C CA . LYS A 1 96 ? 2.957 -2.863 -19.962 1.00 86.31 96 LYS A CA 1
ATOM 765 C C . LYS A 1 96 ? 4.474 -2.857 -20.142 1.00 86.31 96 LYS A C 1
ATOM 767 O O . LYS A 1 96 ? 4.962 -2.395 -21.174 1.00 86.31 96 LYS A O 1
ATOM 772 N N . TYR A 1 97 ? 5.211 -3.327 -19.141 1.00 81.44 97 TYR A N 1
ATOM 773 C CA . TYR A 1 97 ? 6.674 -3.315 -19.139 1.00 81.44 97 TYR A CA 1
ATOM 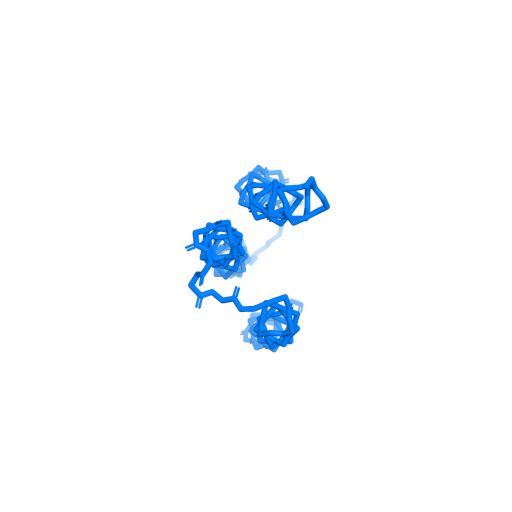774 C C . TYR A 1 97 ? 7.302 -4.672 -19.492 1.00 81.44 97 TYR A C 1
ATOM 776 O O . TYR A 1 97 ? 8.528 -4.760 -19.512 1.00 81.44 97 TYR A O 1
ATOM 784 N N . LYS A 1 98 ? 6.483 -5.680 -19.840 1.00 77.12 98 LYS A N 1
ATOM 785 C CA . LYS A 1 98 ? 6.898 -7.062 -20.153 1.00 77.12 98 LYS A CA 1
ATOM 786 C C . LYS A 1 98 ? 7.796 -7.667 -19.064 1.00 77.12 98 LYS A C 1
ATOM 788 O O . LYS A 1 98 ? 8.785 -8.327 -19.379 1.00 77.12 98 LYS A O 1
ATOM 793 N N . MET A 1 99 ? 7.468 -7.361 -17.812 1.00 65.06 99 MET A N 1
ATOM 794 C CA . MET A 1 99 ? 8.120 -7.891 -16.611 1.00 65.06 99 MET A CA 1
ATOM 795 C C . MET A 1 99 ? 7.349 -9.080 -16.072 1.00 65.06 99 MET A C 1
ATOM 797 O O . MET A 1 99 ? 6.101 -8.995 -16.092 1.00 65.06 99 MET A O 1
#